Protein AF-S0KVA6-F1 (afdb_monomer_lite)

Foldseek 3Di:
DADPPPRHDDDQQDQADPPPRHGDPRHDDPPPDPDPDDPVVVVVVVVVVVVVVVVVPPDPCVVVWVVCQVVVVCCQCVVVVHPKHFPTKAFDADPDPFKTWIWTQIPVRDIFIKMWGADPVVRDIDIGGDVVRSVVVD

pLDDT: mean 78.71, std 12.24, range [42.06, 91.5]

Sequence (138 aa):
MNCYECKRPIKETTKFCPYCGAKQAHYKESKNGNSNYNKVYIGIIAIVVVIVALFLFKTNTSDLEKSAVPLVDQILQNQYDLDYSCESVIITDKLGDNKYSAKAELDDGSAINITIEHYPKKDKIYVQIPYQEVLFLQ

Secondary structure (DSSP, 8-state):
-B-TTT--B--TT-SB-TTT-PBPTT------------HHHHHHHHHHHHHHHHHHT----HHHHHHHHHHHHHIIIIIH-----EEEEEEEEEEETTEEEEEEEETTS-EEEEEEEEETTTTEEEEE--HHHHHTT-

Radius of gyration: 27.9 Å; chains: 1; bounding box: 40×31×77 Å

Organism: NCBI:txid1140003

Structure (mmCIF, N/CA/C/O backbone):
data_AF-S0KVA6-F1
#
_entry.id   AF-S0KVA6-F1
#
loop_
_atom_site.group_PDB
_atom_site.id
_atom_site.type_symbol
_atom_site.label_atom_id
_atom_site.label_alt_id
_atom_site.label_comp_id
_atom_site.label_asym_id
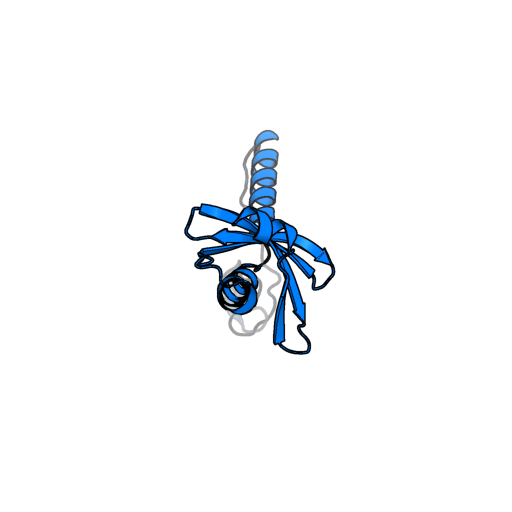_atom_site.label_entity_id
_atom_site.label_seq_id
_atom_site.pdbx_PDB_ins_code
_atom_site.Cartn_x
_atom_site.Cartn_y
_atom_site.Cartn_z
_atom_site.occupancy
_atom_site.B_iso_or_equiv
_atom_site.auth_seq_id
_atom_site.auth_comp_id
_atom_site.auth_asym_id
_atom_site.auth_atom_id
_atom_site.pdbx_PDB_model_num
ATOM 1 N N . MET A 1 1 ? -12.320 -9.439 56.618 1.00 79.06 1 MET A N 1
ATOM 2 C CA . MET A 1 1 ? -13.675 -8.929 56.946 1.00 79.06 1 MET A CA 1
ATOM 3 C C . MET A 1 1 ? -14.759 -9.746 56.239 1.00 79.06 1 MET A C 1
ATOM 5 O O . MET A 1 1 ? -14.430 -10.487 55.321 1.00 79.06 1 MET A O 1
ATOM 9 N N . ASN A 1 2 ? -16.035 -9.610 56.618 1.00 85.50 2 ASN A N 1
ATOM 10 C CA . ASN A 1 2 ? -17.148 -10.289 55.937 1.00 85.50 2 ASN A CA 1
ATOM 11 C C . ASN A 1 2 ? -17.964 -9.294 55.107 1.00 85.50 2 ASN A C 1
ATOM 13 O O . ASN A 1 2 ? -18.069 -8.122 55.460 1.00 85.50 2 ASN A O 1
ATOM 17 N N . CYS A 1 3 ? -18.548 -9.768 54.008 1.00 83.56 3 CYS A N 1
ATOM 18 C CA . CYS A 1 3 ? -19.452 -8.973 53.187 1.00 83.56 3 CYS A CA 1
ATOM 19 C C . CYS A 1 3 ? -20.699 -8.582 53.994 1.00 83.56 3 CYS A C 1
ATOM 21 O O . CYS A 1 3 ? -21.302 -9.441 54.638 1.00 83.56 3 CYS A O 1
ATOM 23 N N . TYR A 1 4 ? -21.116 -7.313 53.948 1.00 83.56 4 TYR A N 1
ATOM 24 C CA . TYR A 1 4 ? -22.289 -6.864 54.711 1.00 83.56 4 TYR A CA 1
ATOM 25 C C . TYR A 1 4 ? -23.604 -7.480 54.202 1.00 83.56 4 TYR A C 1
ATOM 27 O O . TYR A 1 4 ? -24.483 -7.726 55.028 1.00 83.56 4 TYR A O 1
ATOM 35 N N . GLU A 1 5 ? -23.684 -7.802 52.905 1.00 86.00 5 GLU A N 1
ATOM 36 C CA . GLU A 1 5 ? -24.842 -8.447 52.266 1.00 86.00 5 GLU A CA 1
ATOM 37 C C . GLU A 1 5 ? -24.861 -9.963 52.489 1.00 86.00 5 GLU A C 1
ATOM 39 O O . GLU A 1 5 ? -25.727 -10.490 53.176 1.00 86.00 5 GLU A O 1
ATOM 44 N N . CYS A 1 6 ? -23.879 -10.698 51.953 1.00 90.56 6 CYS A N 1
ATOM 45 C CA . CYS A 1 6 ? -23.930 -12.166 51.948 1.00 90.56 6 CYS A CA 1
ATOM 46 C C . CYS A 1 6 ? -23.233 -12.831 53.144 1.00 90.56 6 CYS A C 1
ATOM 48 O O . CYS A 1 6 ? -23.145 -14.057 53.193 1.00 90.56 6 CYS A O 1
ATOM 50 N N . LYS A 1 7 ? -22.674 -12.042 54.075 1.00 89.56 7 LYS A N 1
ATOM 51 C CA . LYS A 1 7 ? -21.941 -12.479 55.283 1.00 89.56 7 LYS A CA 1
ATOM 52 C C . LYS A 1 7 ? -20.741 -13.405 55.047 1.00 89.56 7 LYS A C 1
ATOM 54 O O . LYS A 1 7 ? -20.093 -13.809 56.010 1.00 89.56 7 LYS A O 1
ATOM 59 N N . ARG A 1 8 ? -20.386 -13.691 53.790 1.00 86.56 8 ARG A N 1
ATOM 60 C CA . ARG A 1 8 ? -19.214 -14.496 53.428 1.00 86.56 8 ARG A CA 1
ATOM 61 C C . ARG A 1 8 ? -17.909 -13.743 53.701 1.00 86.56 8 ARG A C 1
ATOM 63 O O . ARG A 1 8 ? -17.881 -12.515 53.560 1.00 86.56 8 ARG A O 1
ATOM 70 N N . PRO A 1 9 ? -16.825 -14.456 54.043 1.00 86.25 9 PRO A N 1
ATOM 71 C CA . PRO A 1 9 ? -15.514 -13.850 54.225 1.00 86.25 9 PRO A CA 1
ATOM 72 C C . PRO A 1 9 ? -14.992 -13.288 52.897 1.00 86.25 9 PRO A C 1
ATOM 74 O O . PRO A 1 9 ? -15.056 -13.939 51.853 1.00 86.25 9 PRO A O 1
ATOM 77 N N . ILE A 1 10 ? -14.471 -12.064 52.943 1.00 83.94 10 ILE A N 1
ATOM 78 C CA . ILE A 1 10 ? -13.878 -11.350 51.810 1.00 83.94 10 ILE A CA 1
ATOM 79 C C . ILE A 1 10 ? -12.571 -10.664 52.234 1.00 83.94 10 ILE A C 1
ATOM 81 O O . ILE A 1 10 ? -12.340 -10.368 53.413 1.00 83.94 10 ILE A O 1
ATOM 85 N N . LYS A 1 11 ? -11.699 -10.392 51.260 1.00 79.88 11 LYS A N 1
ATOM 86 C CA . LYS A 1 11 ? -10.471 -9.624 51.501 1.00 79.88 11 LYS A CA 1
ATOM 87 C C . LYS A 1 11 ? -10.824 -8.160 51.773 1.00 79.88 11 LYS A C 1
ATOM 89 O O . LYS A 1 11 ? -11.746 -7.615 51.179 1.00 79.88 11 LYS A O 1
ATOM 94 N N . GLU A 1 12 ? -10.072 -7.499 52.646 1.00 70.25 12 GLU A N 1
ATOM 95 C CA . GLU A 1 12 ? -10.343 -6.101 53.035 1.00 70.25 12 GLU A CA 1
ATOM 96 C C . GLU A 1 12 ? -10.171 -5.107 51.874 1.00 70.25 12 GLU A C 1
ATOM 98 O O . GLU A 1 12 ? -10.737 -4.018 51.872 1.00 70.25 12 GLU A O 1
ATOM 103 N N . THR A 1 13 ? -9.454 -5.528 50.832 1.00 68.75 13 THR A N 1
ATOM 104 C CA . THR A 1 13 ? -9.158 -4.756 49.624 1.00 68.75 13 THR A CA 1
ATOM 105 C C . THR A 1 13 ? -10.081 -5.075 48.442 1.00 68.75 13 THR A C 1
ATOM 107 O O . THR A 1 13 ? -9.837 -4.604 47.334 1.00 68.75 13 THR A O 1
ATOM 110 N N . THR A 1 14 ? -11.155 -5.853 48.617 1.00 71.38 14 THR A N 1
ATOM 111 C CA . THR A 1 14 ? -12.101 -6.105 47.515 1.00 71.38 14 THR A CA 1
ATOM 112 C C . THR A 1 14 ? -13.189 -5.037 47.455 1.00 71.38 14 THR A C 1
ATOM 114 O O . THR A 1 14 ? -14.034 -4.959 48.344 1.00 71.38 14 THR A O 1
ATOM 117 N N . LYS A 1 15 ? -13.199 -4.254 46.367 1.00 82.50 15 LYS A N 1
ATOM 118 C CA . LYS A 1 15 ? -14.214 -3.226 46.061 1.00 82.50 15 LYS A CA 1
ATOM 119 C C . LYS A 1 15 ? -15.621 -3.811 45.871 1.00 82.50 15 LYS A C 1
ATOM 121 O O . LYS A 1 15 ? -16.614 -3.158 46.187 1.00 82.50 15 LYS A O 1
ATOM 126 N N . PHE A 1 16 ? -15.701 -5.052 45.394 1.00 87.81 16 PHE A N 1
ATOM 127 C CA . PHE A 1 16 ? -16.944 -5.790 45.174 1.00 87.81 16 PHE A CA 1
ATOM 128 C C . PHE A 1 16 ? -16.830 -7.198 45.757 1.00 87.81 16 PHE A C 1
ATOM 130 O O . PHE A 1 16 ? -15.762 -7.809 45.703 1.00 87.81 16 PHE A O 1
ATOM 137 N N . CYS A 1 17 ? -17.921 -7.714 46.321 1.00 83.88 17 CYS A N 1
ATOM 138 C CA . CYS A 1 17 ? -17.967 -9.091 46.793 1.00 83.88 17 CYS A CA 1
ATOM 139 C C . CYS A 1 17 ? -17.960 -10.054 45.589 1.00 83.88 17 CYS A C 1
ATOM 141 O O . CYS A 1 17 ? -18.867 -9.967 44.762 1.00 83.88 17 CYS A O 1
ATOM 143 N N . PRO A 1 18 ? -17.018 -11.009 45.500 1.00 82.75 18 PRO A N 1
ATOM 144 C CA . PRO A 1 18 ? -16.945 -11.943 44.373 1.00 82.75 18 PRO A CA 1
ATOM 145 C C . PRO A 1 18 ? -18.110 -12.942 44.329 1.00 82.75 18 PRO A C 1
ATOM 147 O O . PRO A 1 18 ? -18.335 -13.568 43.303 1.00 82.75 18 PRO A O 1
ATOM 150 N N . TYR A 1 19 ? -18.847 -13.101 45.431 1.00 84.81 19 TYR A N 1
ATOM 151 C CA . TYR A 1 19 ? -19.933 -14.079 45.527 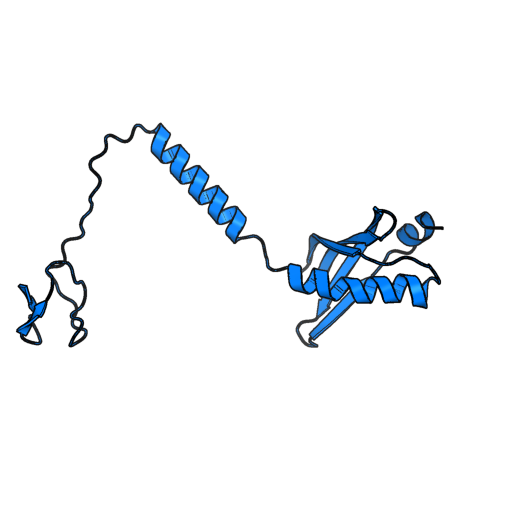1.00 84.81 19 TYR A CA 1
ATOM 152 C C . TYR A 1 19 ? -21.313 -13.497 45.215 1.00 84.81 19 TYR A C 1
ATOM 154 O O . TYR A 1 19 ? -22.166 -14.217 44.715 1.00 84.81 19 TYR A O 1
ATOM 162 N N . CYS A 1 20 ? -21.556 -12.225 45.544 1.00 86.06 20 CYS A N 1
ATOM 163 C CA . CYS A 1 20 ? -22.873 -11.597 45.373 1.00 86.06 20 CYS A CA 1
ATOM 164 C C . CYS A 1 20 ? -22.843 -10.273 44.599 1.00 86.06 20 CYS A C 1
ATOM 166 O O . CYS A 1 20 ? -23.887 -9.660 44.411 1.00 86.06 20 CYS A O 1
ATOM 168 N N . GLY A 1 21 ? -21.668 -9.783 44.193 1.00 81.56 21 GLY A N 1
ATOM 169 C CA . GLY A 1 21 ? -21.523 -8.535 43.437 1.00 81.56 21 GLY A CA 1
ATOM 170 C C . GLY A 1 21 ? -21.708 -7.246 44.247 1.00 81.56 21 GLY A C 1
ATOM 171 O O . GLY A 1 21 ? -21.453 -6.162 43.727 1.00 81.56 21 GLY A O 1
ATOM 172 N N . ALA A 1 22 ? -22.092 -7.323 45.527 1.00 84.44 22 ALA A N 1
ATOM 173 C CA . ALA A 1 22 ? -22.335 -6.142 46.356 1.00 84.44 22 ALA A CA 1
ATOM 174 C C . ALA A 1 22 ? -21.069 -5.284 46.549 1.00 84.44 22 ALA A C 1
ATOM 176 O O . ALA A 1 22 ? -19.997 -5.797 46.897 1.00 84.44 22 ALA A O 1
ATOM 177 N N . LYS A 1 23 ? -21.199 -3.964 46.381 1.00 84.50 23 LYS A N 1
ATOM 178 C CA . LYS A 1 23 ? -20.112 -2.985 46.540 1.00 84.50 23 LYS A CA 1
ATOM 179 C C . LYS A 1 23 ? -19.760 -2.794 48.013 1.00 84.50 23 LYS A C 1
ATOM 181 O O . LYS A 1 23 ? -20.606 -2.385 48.791 1.00 84.50 23 LYS A O 1
ATOM 186 N N . GLN A 1 24 ? -18.512 -3.038 48.400 1.00 80.88 24 GLN A N 1
ATOM 187 C CA . GLN A 1 24 ? -18.090 -2.979 49.803 1.00 80.88 24 GLN A CA 1
ATOM 188 C C . GLN A 1 24 ? -17.570 -1.583 50.170 1.00 80.88 24 GLN A C 1
ATOM 190 O O . GLN A 1 24 ? -16.678 -1.055 49.509 1.00 80.88 24 GLN A O 1
ATOM 195 N N . ALA A 1 25 ? -18.112 -0.992 51.238 1.00 66.69 25 ALA A N 1
ATOM 196 C CA . ALA A 1 25 ? -17.782 0.372 51.669 1.00 66.69 25 ALA A CA 1
ATOM 197 C C . ALA A 1 25 ? -16.406 0.509 52.357 1.00 66.69 25 ALA A C 1
ATOM 199 O O . ALA A 1 25 ? -15.871 1.608 52.438 1.00 66.69 25 ALA A O 1
ATOM 200 N N . HIS A 1 26 ? -15.810 -0.593 52.825 1.00 63.72 26 HIS A N 1
ATOM 201 C CA . HIS A 1 26 ? -14.560 -0.584 53.603 1.00 63.72 26 HIS A CA 1
ATOM 202 C C . HIS A 1 26 ? -13.278 -0.727 52.767 1.00 63.72 26 HIS A C 1
ATOM 204 O O . HIS A 1 26 ? -12.194 -0.892 53.324 1.00 63.72 26 HIS A O 1
ATOM 210 N N . TYR A 1 27 ? -13.378 -0.642 51.440 1.00 59.88 27 TYR A N 1
ATOM 211 C CA . TYR A 1 27 ? -12.212 -0.649 50.563 1.00 59.88 27 TYR A CA 1
ATOM 212 C C . TYR A 1 27 ? -11.355 0.605 50.795 1.00 59.88 27 TYR A C 1
ATOM 214 O O . TYR A 1 27 ? -11.734 1.707 50.396 1.00 59.88 27 TYR A O 1
ATOM 222 N N . LYS A 1 28 ? -10.187 0.438 51.426 1.00 57.81 28 LYS A N 1
ATOM 223 C CA . LYS A 1 28 ? -9.149 1.472 51.480 1.00 57.81 28 LYS A CA 1
ATOM 224 C C . LYS A 1 28 ? -8.214 1.300 50.285 1.00 57.81 28 LYS A C 1
ATOM 226 O O . LYS A 1 28 ? -7.585 0.257 50.122 1.00 57.81 28 LYS A O 1
ATOM 231 N N . GLU A 1 29 ? -8.140 2.329 49.449 1.00 62.78 29 GLU A N 1
ATOM 232 C CA . GLU A 1 29 ? -7.199 2.411 48.334 1.00 62.78 29 GLU A CA 1
ATOM 233 C C . GLU A 1 29 ? -5.766 2.452 48.892 1.00 62.78 29 GLU A C 1
ATOM 235 O O . GLU A 1 29 ? -5.406 3.355 49.649 1.00 62.78 29 GLU A O 1
ATOM 240 N N . SER A 1 30 ? -4.940 1.456 48.562 1.00 57.88 30 SER A N 1
ATOM 241 C CA . SER A 1 30 ? -3.519 1.472 48.914 1.00 57.88 30 SER A CA 1
ATOM 242 C C . SER A 1 30 ? -2.785 2.391 47.939 1.00 57.88 30 SER A C 1
ATOM 244 O O . SER A 1 30 ? -2.324 1.964 46.883 1.00 57.88 30 SER A O 1
ATOM 246 N N . LYS A 1 31 ? -2.674 3.676 48.286 1.00 52.50 31 LYS A N 1
ATOM 247 C CA . LYS A 1 31 ? -1.666 4.569 47.700 1.00 52.50 31 LYS A CA 1
ATOM 248 C C . LYS A 1 31 ? -0.318 4.216 48.329 1.00 52.50 31 LYS A C 1
ATOM 250 O O . LYS A 1 31 ? 0.149 4.888 49.244 1.00 52.50 31 LYS A O 1
ATOM 255 N N . ASN A 1 32 ? 0.275 3.110 47.885 1.00 54.09 32 ASN A N 1
ATOM 256 C CA . ASN A 1 32 ? 1.661 2.804 48.204 1.00 54.09 32 ASN A CA 1
ATOM 257 C C . ASN A 1 32 ? 2.562 3.618 47.271 1.00 54.09 32 ASN A C 1
ATOM 259 O O . ASN A 1 32 ? 2.609 3.372 46.068 1.00 54.09 32 ASN A O 1
ATOM 263 N N . GLY A 1 33 ? 3.231 4.616 47.834 1.00 42.06 33 GLY A N 1
ATOM 264 C CA . GLY A 1 33 ? 4.136 5.485 47.101 1.00 42.06 33 GLY A CA 1
ATOM 265 C C . GLY A 1 33 ? 4.639 6.622 47.970 1.00 42.06 33 GLY A C 1
ATOM 266 O O . GLY A 1 33 ? 4.417 7.784 47.649 1.00 42.06 33 GLY A O 1
ATOM 267 N N . ASN A 1 34 ? 5.292 6.293 49.088 1.00 52.91 34 ASN A N 1
ATOM 268 C CA . ASN A 1 34 ? 6.222 7.236 49.697 1.00 52.91 34 ASN A CA 1
ATOM 269 C C . ASN A 1 34 ? 7.517 7.178 48.887 1.00 52.91 34 ASN A C 1
ATOM 271 O O . ASN A 1 34 ? 8.358 6.305 49.086 1.00 52.91 34 ASN A O 1
ATOM 275 N N . SER A 1 35 ? 7.659 8.098 47.949 1.00 55.12 35 SER A N 1
ATOM 276 C CA . SER A 1 35 ? 8.962 8.468 47.436 1.00 55.12 35 SER A CA 1
ATOM 277 C C . SER A 1 35 ? 9.001 9.982 47.363 1.00 55.12 35 SER A C 1
ATOM 279 O O . SER A 1 35 ? 8.098 10.625 46.838 1.00 55.12 35 SER A O 1
ATOM 281 N N . ASN A 1 36 ? 10.054 10.564 47.926 1.00 59.47 36 ASN A N 1
ATOM 282 C CA . ASN A 1 36 ? 10.459 11.921 47.598 1.00 59.47 36 ASN A CA 1
ATOM 283 C C . ASN A 1 36 ? 10.844 11.927 46.110 1.00 59.47 36 ASN A C 1
ATOM 285 O O . ASN A 1 36 ? 11.995 11.690 45.747 1.00 59.47 36 ASN A O 1
ATOM 289 N N . TYR A 1 37 ? 9.855 12.108 45.235 1.00 58.69 37 TYR A N 1
ATOM 290 C CA . TYR A 1 37 ? 10.053 12.210 43.800 1.00 58.69 37 TYR A CA 1
ATOM 291 C C . TYR A 1 37 ? 10.581 13.613 43.498 1.00 58.69 37 TYR A C 1
ATOM 293 O O . TYR A 1 37 ? 9.871 14.617 43.530 1.00 58.69 37 TYR A O 1
ATOM 301 N N . ASN A 1 38 ? 11.879 13.699 43.227 1.00 57.62 38 ASN A N 1
ATOM 302 C CA . ASN A 1 38 ? 12.460 14.904 42.661 1.00 57.62 38 ASN A CA 1
ATOM 303 C C . ASN A 1 38 ? 11.727 15.201 41.335 1.00 57.62 38 ASN A C 1
ATOM 305 O O . ASN A 1 38 ? 11.502 14.275 40.554 1.00 57.62 38 ASN A O 1
ATOM 309 N N . LYS A 1 39 ? 11.330 16.457 41.076 1.00 56.31 39 LYS A N 1
ATOM 310 C CA . LYS A 1 39 ? 10.472 16.884 39.938 1.00 56.31 39 LYS A CA 1
ATOM 311 C C . LYS A 1 39 ? 10.922 16.352 38.564 1.00 56.31 39 LYS A C 1
ATOM 313 O O . LYS A 1 39 ? 10.114 16.246 37.647 1.00 56.31 39 LYS A O 1
ATOM 318 N N . VAL A 1 40 ? 12.189 15.961 38.452 1.00 58.88 40 VAL A N 1
ATOM 319 C CA . VAL A 1 40 ? 12.804 15.286 37.302 1.00 58.88 40 VAL A CA 1
ATOM 320 C C . VAL A 1 40 ? 12.132 13.943 36.966 1.00 58.88 40 VAL A C 1
ATOM 322 O O . VAL A 1 40 ? 11.901 13.651 35.797 1.00 58.88 40 VAL A O 1
ATOM 325 N N . TYR A 1 41 ? 11.753 13.139 37.963 1.00 62.94 41 TYR A N 1
ATOM 326 C CA . TYR A 1 41 ? 11.225 11.785 37.740 1.00 62.94 41 TYR A CA 1
ATOM 327 C C . TYR A 1 41 ? 9.793 11.776 37.184 1.00 62.94 41 TYR A C 1
ATOM 329 O O . TYR A 1 41 ? 9.448 10.916 36.376 1.00 62.94 41 TYR A O 1
ATOM 337 N N . ILE A 1 42 ? 8.973 12.767 37.554 1.00 61.69 42 ILE A N 1
ATOM 338 C CA . ILE A 1 42 ? 7.632 12.953 36.973 1.00 61.69 42 ILE A CA 1
ATOM 339 C C . ILE A 1 42 ? 7.739 13.319 35.489 1.00 61.69 42 ILE A C 1
ATOM 341 O O . ILE A 1 42 ? 6.974 12.799 34.680 1.00 61.69 42 ILE A O 1
ATOM 345 N N . GLY A 1 43 ? 8.711 14.163 35.126 1.00 64.94 43 GLY A N 1
ATOM 346 C CA . GLY A 1 43 ? 8.966 14.524 33.731 1.00 64.94 43 GLY A CA 1
ATOM 347 C C . GLY A 1 43 ? 9.333 13.310 32.878 1.00 64.94 43 GLY A C 1
ATOM 348 O O . GLY A 1 43 ? 8.763 13.116 31.810 1.00 64.94 43 GLY A O 1
ATOM 349 N N . ILE A 1 44 ? 10.214 12.443 33.387 1.00 72.88 44 ILE A N 1
ATOM 350 C CA . ILE A 1 44 ? 10.643 11.226 32.683 1.00 72.88 44 ILE A CA 1
ATOM 351 C C . ILE A 1 44 ? 9.465 10.266 32.468 1.00 72.88 44 ILE A C 1
ATOM 353 O O . ILE A 1 44 ? 9.267 9.785 31.356 1.00 72.88 44 ILE A O 1
ATOM 357 N N . ILE A 1 45 ? 8.644 10.019 33.493 1.00 75.69 45 ILE A N 1
ATOM 358 C CA . ILE A 1 45 ? 7.490 9.114 33.368 1.00 75.69 45 ILE A CA 1
ATOM 359 C C . ILE A 1 45 ? 6.449 9.683 32.395 1.00 75.69 45 ILE A C 1
ATOM 361 O O . ILE A 1 45 ? 5.927 8.941 31.567 1.00 75.69 45 ILE A O 1
ATOM 365 N N . ALA A 1 46 ? 6.178 10.991 32.436 1.00 74.25 46 ALA A N 1
ATOM 366 C CA . ALA A 1 46 ? 5.256 11.630 31.498 1.00 74.25 46 ALA A CA 1
ATOM 367 C C . ALA A 1 46 ? 5.745 11.512 30.045 1.00 74.25 46 ALA A C 1
ATOM 369 O O . ALA A 1 46 ? 4.958 11.177 29.164 1.00 74.25 46 ALA A O 1
ATOM 370 N N . ILE A 1 47 ? 7.045 11.705 29.803 1.00 77.81 47 ILE A N 1
ATOM 371 C CA . ILE A 1 47 ? 7.657 11.527 28.479 1.00 77.81 47 ILE A CA 1
ATOM 372 C C . ILE A 1 47 ? 7.520 10.076 28.007 1.00 77.81 47 ILE A C 1
ATOM 374 O O . ILE A 1 47 ? 7.105 9.844 26.876 1.00 77.81 47 ILE A O 1
ATOM 378 N N . VAL A 1 48 ? 7.791 9.093 28.870 1.00 77.69 48 VAL A N 1
ATOM 379 C CA . VAL A 1 48 ? 7.648 7.669 28.521 1.00 77.69 48 VAL A CA 1
ATOM 380 C C . VAL A 1 48 ? 6.193 7.322 28.191 1.00 77.69 48 VAL A C 1
ATOM 382 O O . VAL A 1 48 ? 5.942 6.630 27.211 1.00 77.69 48 VAL A O 1
ATOM 385 N N . VAL A 1 49 ? 5.222 7.845 28.944 1.00 78.06 49 VAL A N 1
ATOM 386 C CA . VAL A 1 49 ? 3.789 7.621 28.680 1.00 78.06 49 VAL A CA 1
ATOM 387 C C . VAL A 1 49 ? 3.348 8.272 27.366 1.00 78.06 49 VAL A C 1
ATOM 389 O O . VAL A 1 49 ? 2.587 7.660 26.621 1.00 78.06 49 VAL A O 1
ATOM 392 N N . VAL A 1 50 ? 3.852 9.467 27.040 1.00 77.25 50 VAL A N 1
ATOM 393 C CA . VAL A 1 50 ? 3.591 10.133 25.752 1.00 77.25 50 VAL A CA 1
ATOM 394 C C . VAL A 1 50 ? 4.204 9.346 24.594 1.00 77.25 50 VAL A C 1
ATOM 396 O O . VAL A 1 50 ? 3.529 9.121 23.598 1.00 77.25 50 VAL A O 1
ATOM 399 N N . ILE A 1 51 ? 5.443 8.866 24.730 1.00 74.12 51 ILE A N 1
ATOM 400 C CA . ILE A 1 51 ? 6.109 8.046 23.709 1.00 74.12 51 ILE A CA 1
ATOM 401 C C . ILE A 1 51 ? 5.341 6.738 23.482 1.00 74.12 51 ILE A C 1
ATOM 403 O O . ILE A 1 51 ? 5.044 6.392 22.343 1.00 74.12 51 ILE A O 1
ATOM 407 N N . VAL A 1 52 ? 4.960 6.031 24.550 1.00 70.94 52 VAL A N 1
ATOM 408 C CA . VAL A 1 52 ? 4.167 4.795 24.449 1.00 70.94 52 VAL A CA 1
ATOM 409 C C . VAL A 1 52 ? 2.799 5.076 23.825 1.00 70.94 52 VAL A C 1
ATOM 411 O O . VAL A 1 52 ? 2.374 4.328 22.951 1.00 70.94 52 VAL A O 1
ATOM 414 N N . ALA A 1 53 ? 2.134 6.174 24.193 1.00 66.19 53 ALA A N 1
ATOM 415 C CA . ALA A 1 53 ? 0.884 6.580 23.557 1.00 66.19 53 ALA A CA 1
ATOM 416 C C . ALA A 1 53 ? 1.071 6.857 22.054 1.00 66.19 53 ALA A C 1
ATOM 418 O O . ALA A 1 53 ? 0.272 6.378 21.258 1.00 66.19 53 ALA A O 1
ATOM 419 N N . LEU A 1 54 ? 2.146 7.543 21.647 1.00 62.75 54 LEU A N 1
ATOM 420 C CA . LEU A 1 54 ? 2.472 7.784 20.234 1.00 62.75 54 LEU A CA 1
ATOM 421 C C . LEU A 1 54 ? 2.676 6.479 19.448 1.00 62.75 54 LEU A C 1
ATOM 423 O O . LEU A 1 54 ? 2.207 6.379 18.317 1.00 62.75 54 LEU A O 1
ATOM 427 N N . PHE A 1 55 ? 3.304 5.461 20.047 1.00 59.41 55 PHE A N 1
ATOM 428 C CA . PHE A 1 55 ? 3.412 4.134 19.430 1.00 59.41 55 PHE A CA 1
ATOM 429 C C . PHE A 1 55 ? 2.060 3.409 19.327 1.00 59.41 55 PHE A C 1
ATOM 431 O O . PHE A 1 55 ? 1.835 2.697 18.352 1.00 59.41 55 PHE A O 1
ATOM 438 N N . LEU A 1 56 ? 1.144 3.613 20.280 1.00 48.59 56 LEU A N 1
ATOM 439 C CA . LEU A 1 56 ? -0.208 3.037 20.250 1.00 48.59 56 LEU A CA 1
ATOM 440 C C . LEU A 1 56 ? -1.159 3.741 19.263 1.00 48.59 56 LEU A C 1
ATOM 442 O O . LEU A 1 56 ? -2.155 3.147 18.859 1.00 48.59 56 LEU A O 1
ATOM 446 N N . PHE A 1 57 ? -0.863 4.977 18.853 1.00 55.34 57 PHE A N 1
ATOM 447 C CA . PHE A 1 57 ? -1.630 5.704 17.832 1.00 55.34 57 PHE A CA 1
ATOM 448 C C . PHE A 1 57 ? -1.177 5.415 16.391 1.00 55.34 57 PHE A C 1
ATOM 450 O O . PHE A 1 57 ? -1.747 5.981 15.457 1.00 55.34 57 PHE A O 1
ATOM 457 N N . LYS A 1 58 ? -0.193 4.528 16.175 1.00 48.44 58 LYS A N 1
ATOM 458 C CA . LYS A 1 58 ? 0.183 4.086 14.826 1.00 48.44 58 LYS A CA 1
ATOM 459 C C . LYS A 1 58 ? -0.963 3.237 14.259 1.00 48.44 58 LYS A C 1
ATOM 461 O O . LYS A 1 58 ? -1.190 2.106 14.671 1.00 48.44 58 LYS A O 1
ATOM 466 N N . THR A 1 59 ? -1.749 3.841 13.375 1.00 54.91 59 THR A N 1
ATOM 467 C CA . THR A 1 59 ? -2.911 3.244 12.709 1.00 54.91 59 THR A CA 1
ATOM 468 C C . THR A 1 59 ? -2.549 1.945 11.990 1.00 54.91 59 THR A C 1
ATOM 470 O O . THR A 1 59 ? -1.477 1.860 11.398 1.00 54.91 59 THR A O 1
ATOM 473 N N . ASN A 1 60 ? -3.460 0.964 11.989 1.00 54.72 60 ASN A N 1
ATOM 474 C CA . ASN A 1 60 ? -3.307 -0.328 11.304 1.00 54.72 60 ASN A CA 1
ATOM 475 C C . ASN A 1 60 ? -3.379 -0.171 9.768 1.00 54.72 60 ASN A C 1
ATOM 477 O O . ASN A 1 60 ? -4.347 -0.592 9.140 1.00 54.72 60 ASN A O 1
ATOM 481 N N . THR A 1 61 ? -2.402 0.489 9.148 1.00 63.22 61 THR A N 1
ATOM 482 C CA . THR A 1 61 ? -2.314 0.625 7.681 1.00 63.22 61 THR A CA 1
ATOM 483 C C . THR A 1 61 ? -1.710 -0.605 7.011 1.00 63.22 61 THR A C 1
ATOM 485 O O . THR A 1 61 ? -1.809 -0.733 5.795 1.00 63.22 61 THR A O 1
ATOM 488 N N . SER A 1 62 ? -1.171 -1.546 7.793 1.00 68.12 62 SER A N 1
ATOM 489 C CA . SER A 1 62 ? -0.480 -2.747 7.310 1.00 68.12 62 SER A CA 1
ATOM 490 C C . SER A 1 62 ? -1.316 -3.616 6.373 1.00 68.12 62 SER A C 1
ATOM 492 O O . SER A 1 62 ? -0.775 -4.236 5.462 1.00 68.12 62 SER A O 1
ATOM 494 N N . ASP A 1 63 ? -2.631 -3.682 6.584 1.00 79.56 63 ASP A N 1
ATOM 495 C CA . ASP A 1 63 ? -3.508 -4.512 5.752 1.00 79.56 63 ASP A CA 1
ATOM 496 C C . ASP A 1 63 ? -3.789 -3.842 4.402 1.00 79.56 63 ASP A C 1
ATOM 498 O O . ASP A 1 63 ? -3.875 -4.520 3.377 1.00 79.56 63 ASP A O 1
ATOM 502 N N . LEU A 1 64 ? -3.861 -2.506 4.384 1.00 83.00 64 LEU A N 1
ATOM 503 C CA . LEU A 1 64 ? -3.990 -1.721 3.156 1.00 83.00 64 LEU A CA 1
ATOM 504 C C . LEU A 1 64 ? -2.694 -1.771 2.344 1.00 83.00 64 LEU A C 1
ATOM 506 O O . LEU A 1 64 ? -2.742 -1.965 1.135 1.00 83.00 64 LEU A O 1
ATOM 510 N N . GLU A 1 65 ? -1.553 -1.653 3.020 1.00 85.62 65 GLU A N 1
ATOM 511 C CA . GLU A 1 65 ? -0.215 -1.767 2.437 1.00 85.62 65 GLU A CA 1
ATOM 512 C C . GLU A 1 65 ? -0.023 -3.123 1.749 1.00 85.62 65 GLU A C 1
ATOM 514 O O . GLU A 1 65 ? 0.241 -3.178 0.551 1.00 85.62 65 GLU A O 1
ATOM 519 N N . LYS A 1 66 ? -0.278 -4.228 2.461 1.00 86.88 66 LYS A N 1
ATOM 520 C CA . LYS A 1 66 ? -0.180 -5.583 1.893 1.00 86.88 66 LYS A CA 1
ATOM 521 C C . LYS A 1 66 ? -1.154 -5.831 0.745 1.00 86.88 66 LYS A C 1
ATOM 523 O O . LYS A 1 66 ? -0.808 -6.524 -0.204 1.00 86.88 66 LYS A O 1
ATOM 528 N N . SER A 1 67 ? -2.367 -5.285 0.827 1.00 86.75 67 SER A N 1
ATOM 529 C CA . SER A 1 67 ? -3.373 -5.448 -0.230 1.00 86.75 67 SER A CA 1
ATOM 530 C C . SER A 1 67 ? -3.061 -4.614 -1.475 1.00 86.75 67 SER A C 1
ATOM 532 O O . SER A 1 67 ? -3.532 -4.945 -2.561 1.00 86.75 67 SER A O 1
ATOM 534 N N . ALA A 1 68 ? -2.280 -3.539 -1.334 1.00 87.94 68 ALA A N 1
ATOM 535 C CA . ALA A 1 68 ? -1.866 -2.691 -2.444 1.00 87.94 68 ALA A CA 1
ATOM 536 C C . ALA A 1 68 ? -0.733 -3.311 -3.276 1.00 87.94 68 ALA A C 1
ATOM 538 O O . ALA A 1 68 ? -0.730 -3.109 -4.486 1.00 87.94 68 ALA A O 1
ATOM 539 N N . VAL A 1 69 ? 0.166 -4.098 -2.670 1.00 91.31 69 VAL A N 1
ATOM 540 C CA . VAL A 1 69 ? 1.288 -4.776 -3.357 1.00 91.31 69 VAL A CA 1
ATOM 541 C C . VAL A 1 69 ? 0.855 -5.512 -4.640 1.00 91.31 69 VAL A C 1
ATOM 543 O O . VAL A 1 69 ? 1.295 -5.113 -5.717 1.00 91.31 69 VAL A O 1
ATOM 546 N N . PRO A 1 70 ? -0.081 -6.487 -4.603 1.00 91.12 70 PRO A N 1
ATOM 547 C CA . PRO A 1 70 ? -0.461 -7.223 -5.812 1.00 91.12 70 PRO A CA 1
ATOM 548 C C . PRO A 1 70 ? -1.172 -6.352 -6.858 1.00 91.12 70 PRO A C 1
ATOM 550 O O . PRO A 1 70 ? -1.227 -6.715 -8.030 1.00 91.12 70 PRO A O 1
ATOM 553 N N . LEU A 1 71 ? -1.749 -5.214 -6.456 1.00 90.19 71 LEU A N 1
ATOM 554 C CA . LEU A 1 71 ? -2.352 -4.262 -7.390 1.00 90.19 71 LEU A CA 1
ATOM 555 C C . LEU A 1 71 ? -1.276 -3.443 -8.109 1.00 90.19 71 LEU A C 1
ATOM 557 O O . LEU A 1 71 ? -1.423 -3.177 -9.298 1.00 90.19 71 L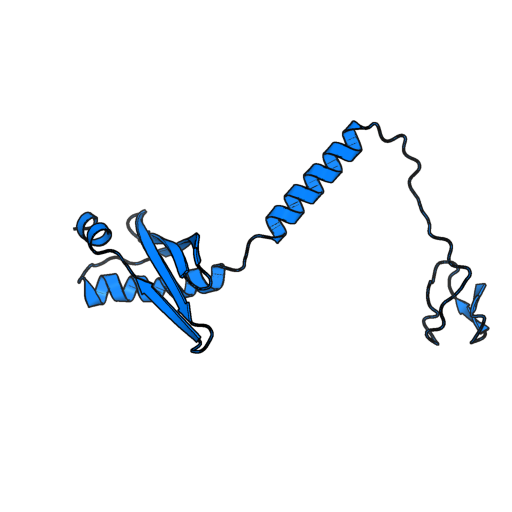EU A O 1
ATOM 561 N N . VAL A 1 72 ? -0.201 -3.065 -7.409 1.00 90.75 72 VAL A N 1
ATOM 562 C CA . VAL A 1 72 ? 0.964 -2.401 -8.011 1.00 90.75 72 VAL A CA 1
ATOM 563 C C . VAL A 1 72 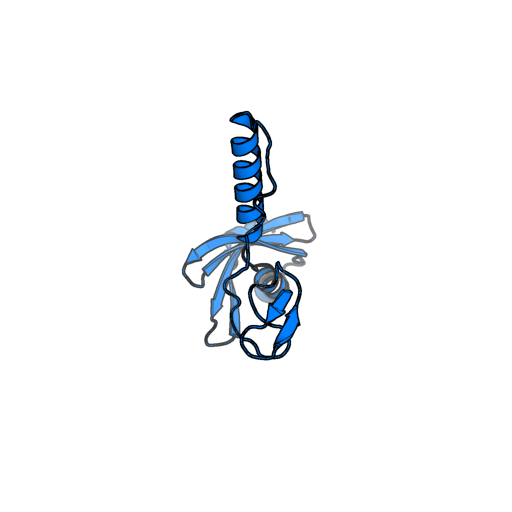? 1.622 -3.330 -9.030 1.00 90.75 72 VAL A C 1
ATOM 565 O O . VAL A 1 72 ? 1.804 -2.907 -10.170 1.00 90.75 72 VAL A O 1
ATOM 568 N N . ASP A 1 73 ? 1.863 -4.596 -8.670 1.00 90.81 73 ASP A N 1
ATOM 569 C CA . ASP A 1 73 ? 2.417 -5.613 -9.583 1.00 90.81 73 ASP A CA 1
ATOM 570 C C . ASP A 1 73 ? 1.605 -5.717 -10.869 1.00 90.81 73 ASP A C 1
ATOM 572 O O . ASP A 1 73 ? 2.131 -5.619 -11.976 1.00 90.81 73 ASP A O 1
ATOM 576 N N . GLN A 1 74 ? 0.284 -5.856 -10.728 1.00 89.25 74 GLN A N 1
ATOM 577 C CA . GLN A 1 74 ? -0.611 -5.967 -11.873 1.00 89.25 74 GLN A CA 1
ATOM 578 C C . GLN A 1 74 ? -0.578 -4.731 -12.767 1.00 89.25 74 GLN A C 1
ATOM 580 O O . GLN A 1 74 ? -0.716 -4.874 -13.980 1.00 89.25 74 GLN A O 1
ATOM 585 N N . ILE A 1 75 ? -0.444 -3.534 -12.194 1.00 89.50 75 ILE A N 1
ATOM 586 C CA . ILE A 1 75 ? -0.364 -2.293 -12.963 1.00 89.50 75 ILE A CA 1
ATOM 587 C C . ILE A 1 75 ? 0.962 -2.240 -13.729 1.00 89.50 75 ILE A C 1
ATOM 589 O O . ILE A 1 75 ? 0.945 -2.016 -14.938 1.00 89.50 75 ILE A O 1
ATOM 593 N N . LEU A 1 76 ? 2.094 -2.485 -13.066 1.00 89.44 76 LEU A N 1
ATOM 594 C CA . LEU A 1 76 ? 3.415 -2.438 -13.699 1.00 89.44 76 LEU A CA 1
ATOM 595 C C . LEU A 1 76 ? 3.542 -3.483 -14.815 1.00 89.44 76 LEU A C 1
ATOM 597 O O . LEU A 1 76 ? 3.875 -3.129 -15.944 1.00 89.44 76 LEU A O 1
ATOM 601 N N . GLN A 1 77 ? 3.161 -4.730 -14.536 1.00 89.88 77 GLN A N 1
ATOM 602 C CA . GLN A 1 77 ? 3.306 -5.837 -15.481 1.00 89.88 77 GLN A CA 1
ATOM 603 C C . GLN A 1 77 ? 2.246 -5.809 -16.587 1.00 89.88 77 GLN A C 1
ATOM 605 O O . GLN A 1 77 ? 2.580 -5.857 -17.764 1.00 89.88 77 GLN A O 1
ATOM 610 N N . ASN A 1 78 ? 0.951 -5.701 -16.255 1.00 88.69 78 ASN A N 1
ATOM 611 C CA . ASN A 1 78 ? -0.101 -5.842 -17.273 1.00 88.69 78 ASN A CA 1
ATOM 612 C C . ASN A 1 78 ? -0.426 -4.539 -18.006 1.00 88.69 78 ASN A C 1
ATOM 614 O O . ASN A 1 78 ? -0.917 -4.594 -19.133 1.00 88.69 78 ASN A O 1
ATOM 618 N N . GLN A 1 79 ? -0.262 -3.377 -17.361 1.00 86.88 79 GLN A N 1
ATOM 619 C CA . GLN A 1 79 ? -0.621 -2.096 -17.984 1.00 86.88 79 GLN A CA 1
ATOM 620 C C . GLN A 1 79 ? 0.571 -1.410 -18.638 1.00 86.88 79 GLN A C 1
ATOM 622 O O . GLN A 1 79 ? 0.389 -0.771 -19.673 1.00 86.88 79 GLN A O 1
ATOM 627 N N . TYR A 1 80 ? 1.758 -1.532 -18.044 1.00 86.38 80 TYR A N 1
ATOM 628 C CA . TYR A 1 80 ? 2.962 -0.856 -18.524 1.00 86.38 80 TYR A CA 1
ATOM 629 C C . TYR A 1 80 ? 4.001 -1.794 -19.150 1.00 86.38 80 TYR A C 1
ATOM 631 O O . TYR A 1 80 ? 4.981 -1.284 -19.687 1.00 86.38 80 TYR A O 1
ATOM 639 N N . ASP A 1 81 ? 3.765 -3.114 -19.145 1.00 89.19 81 ASP A N 1
ATOM 640 C CA . ASP A 1 81 ? 4.676 -4.136 -19.694 1.00 89.19 81 ASP A CA 1
ATOM 641 C C . ASP A 1 81 ? 6.089 -4.046 -19.088 1.00 89.19 81 ASP A C 1
ATOM 643 O O . ASP A 1 81 ? 7.100 -4.230 -19.764 1.00 89.19 81 ASP A O 1
ATOM 647 N N . LEU A 1 82 ? 6.153 -3.692 -17.800 1.00 85.56 82 LEU A N 1
ATOM 648 C CA . LEU A 1 82 ? 7.392 -3.583 -17.043 1.00 85.56 82 LEU A CA 1
ATOM 649 C C . LEU A 1 82 ? 7.619 -4.837 -16.200 1.00 85.56 82 LEU A C 1
ATOM 651 O O . LEU A 1 82 ? 6.746 -5.244 -15.432 1.00 85.56 82 LEU A O 1
ATOM 655 N N . ASP A 1 83 ? 8.820 -5.401 -16.301 1.00 89.25 83 ASP A N 1
ATOM 656 C CA . ASP A 1 83 ? 9.262 -6.565 -15.526 1.00 89.25 83 ASP A CA 1
ATOM 657 C C . ASP A 1 83 ? 9.802 -6.131 -14.154 1.00 89.25 83 ASP A C 1
ATOM 659 O O . ASP A 1 83 ? 10.982 -6.280 -13.854 1.00 89.25 83 ASP A O 1
ATOM 663 N N . TYR A 1 84 ? 8.926 -5.517 -13.354 1.00 87.06 84 TYR A N 1
ATOM 664 C CA . TYR A 1 84 ? 9.194 -5.143 -11.965 1.00 87.06 84 TYR A CA 1
ATOM 665 C C . TYR A 1 84 ? 8.202 -5.831 -11.031 1.00 87.06 84 TYR A C 1
ATOM 667 O O . TYR A 1 84 ? 7.026 -6.024 -11.371 1.00 87.06 84 TYR A O 1
ATOM 675 N N . SER A 1 85 ? 8.669 -6.156 -9.827 1.00 89.56 85 SER A N 1
ATOM 676 C CA . SER A 1 85 ? 7.832 -6.671 -8.744 1.00 89.56 85 SER A CA 1
ATOM 677 C C . SER A 1 85 ? 7.874 -5.713 -7.561 1.00 89.56 85 SER A C 1
ATOM 679 O O . SER A 1 85 ? 8.933 -5.297 -7.113 1.00 89.56 85 SER A O 1
ATOM 681 N N . CYS A 1 86 ? 6.715 -5.372 -7.020 1.00 89.31 86 CYS A N 1
ATOM 682 C CA . CYS A 1 86 ? 6.567 -4.616 -5.793 1.00 89.31 86 CYS A CA 1
ATOM 683 C C . CYS A 1 86 ? 6.839 -5.524 -4.590 1.00 89.31 86 CYS A C 1
ATOM 685 O O . CYS A 1 86 ? 6.149 -6.516 -4.364 1.00 89.31 86 CYS A O 1
ATOM 687 N N . GLU A 1 87 ? 7.833 -5.168 -3.783 1.00 91.50 87 GLU A N 1
ATOM 688 C CA . GLU A 1 87 ? 8.157 -5.894 -2.556 1.00 91.50 87 GLU A CA 1
ATOM 689 C C . GLU A 1 87 ? 7.317 -5.409 -1.377 1.00 91.50 87 GLU A C 1
ATOM 691 O O . GLU A 1 87 ? 6.855 -6.193 -0.541 1.00 91.50 87 GLU A O 1
ATOM 696 N N . SER A 1 88 ? 7.131 -4.092 -1.283 1.00 89.69 88 SER A N 1
ATOM 697 C CA . SER A 1 88 ? 6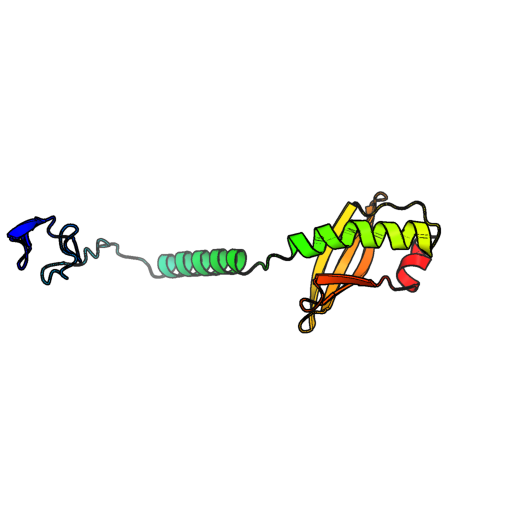.413 -3.494 -0.170 1.00 89.69 88 SER A CA 1
ATOM 698 C C . SER A 1 88 ? 5.750 -2.178 -0.549 1.00 89.69 88 SER A C 1
ATOM 700 O O . SER A 1 88 ? 6.179 -1.468 -1.455 1.00 89.69 88 SER A O 1
ATOM 702 N N . VAL A 1 89 ? 4.681 -1.842 0.170 1.00 88.69 89 VAL A N 1
ATOM 703 C CA . VAL A 1 89 ? 4.022 -0.540 0.083 1.00 88.69 89 VAL A CA 1
ATOM 704 C C . VAL A 1 89 ? 3.993 0.062 1.476 1.00 88.69 89 VAL A C 1
ATOM 706 O O . VAL A 1 89 ? 3.632 -0.611 2.435 1.00 88.69 89 VAL A O 1
ATOM 709 N N . ILE A 1 90 ? 4.359 1.333 1.595 1.00 88.25 90 ILE A N 1
ATOM 710 C CA . ILE A 1 90 ? 4.422 2.057 2.864 1.00 88.25 90 ILE A CA 1
ATOM 711 C C . ILE A 1 90 ? 3.557 3.303 2.741 1.00 88.25 90 ILE A C 1
ATOM 713 O O . ILE A 1 90 ? 3.853 4.185 1.933 1.00 88.25 90 ILE A O 1
ATOM 717 N N . ILE A 1 91 ? 2.495 3.409 3.544 1.00 88.06 91 ILE A N 1
ATOM 718 C CA . ILE A 1 91 ? 1.669 4.620 3.567 1.00 88.06 91 ILE A CA 1
ATOM 719 C C . ILE A 1 91 ? 2.467 5.751 4.218 1.00 88.06 91 ILE A C 1
ATOM 721 O O . ILE A 1 91 ? 2.914 5.646 5.360 1.00 88.06 91 ILE A O 1
ATOM 725 N N . THR A 1 92 ? 2.646 6.841 3.479 1.00 86.31 92 THR A N 1
ATOM 726 C CA . THR A 1 92 ? 3.405 8.016 3.915 1.00 86.31 92 THR A CA 1
ATOM 727 C C . THR A 1 92 ? 2.504 9.062 4.546 1.00 86.31 92 THR A C 1
ATOM 729 O O . THR A 1 92 ? 2.870 9.619 5.574 1.00 86.31 92 THR A O 1
ATOM 732 N N . ASP A 1 93 ? 1.313 9.284 3.983 1.00 82.62 93 ASP A N 1
ATOM 733 C CA . ASP A 1 93 ? 0.389 10.319 4.446 1.00 82.62 93 ASP A CA 1
ATOM 734 C C . ASP A 1 93 ? -1.078 9.964 4.186 1.00 82.62 93 ASP A C 1
ATOM 736 O O . ASP A 1 93 ? -1.423 9.221 3.266 1.00 82.62 93 ASP A O 1
ATOM 740 N N . LYS A 1 94 ? -1.981 10.561 4.969 1.00 86.06 94 LYS A N 1
ATOM 741 C CA . LYS A 1 94 ? -3.430 10.504 4.731 1.00 86.06 94 LYS A CA 1
ATOM 742 C C . LYS A 1 94 ? -3.891 11.802 4.062 1.00 86.06 94 LYS A C 1
ATOM 744 O O . LYS A 1 94 ? -3.802 12.868 4.661 1.00 86.06 94 LYS A O 1
ATOM 749 N N . LEU A 1 95 ? -4.409 11.706 2.837 1.00 81.94 95 LEU A N 1
ATOM 750 C CA . LEU A 1 95 ? -4.831 12.852 2.015 1.00 81.94 95 LEU A CA 1
ATOM 751 C C . LEU A 1 95 ? -6.321 13.201 2.184 1.00 81.94 95 LEU A C 1
ATOM 753 O O . LEU A 1 95 ? -6.739 14.313 1.876 1.00 81.94 95 LEU A O 1
ATOM 757 N N . GLY A 1 96 ? -7.136 12.258 2.659 1.00 81.00 96 GLY A N 1
ATOM 758 C CA . GLY A 1 96 ? -8.567 12.447 2.910 1.00 81.00 96 GLY A CA 1
ATOM 759 C C . GLY A 1 96 ? -9.172 11.244 3.627 1.00 81.00 96 GLY A C 1
ATOM 760 O O . GLY A 1 96 ? -8.444 10.324 3.995 1.00 81.00 96 GLY A O 1
ATOM 761 N N . ASP A 1 97 ? -10.495 11.214 3.812 1.00 75.62 97 ASP A N 1
ATOM 762 C CA . ASP A 1 97 ? -11.172 10.176 4.615 1.00 75.62 97 ASP A CA 1
ATOM 763 C C . ASP A 1 97 ? -10.800 8.742 4.210 1.00 75.62 97 ASP A C 1
ATOM 765 O O . ASP A 1 97 ? -10.614 7.893 5.082 1.00 75.62 97 ASP A O 1
ATOM 769 N N . ASN A 1 98 ? -10.605 8.527 2.907 1.00 83.69 98 ASN A N 1
ATOM 770 C CA . ASN A 1 98 ? -10.385 7.233 2.264 1.00 83.69 98 ASN A CA 1
ATOM 771 C C . ASN A 1 98 ? -9.196 7.225 1.289 1.00 83.69 98 ASN A C 1
ATOM 773 O O . ASN A 1 98 ? -9.059 6.290 0.505 1.00 83.69 98 ASN A O 1
ATOM 777 N N . LYS A 1 99 ? -8.378 8.283 1.287 1.00 87.62 99 LYS A N 1
ATOM 778 C CA . LYS A 1 99 ? -7.296 8.484 0.318 1.00 87.62 99 LYS A CA 1
ATOM 779 C C . LYS A 1 99 ? -5.965 8.621 1.040 1.00 87.62 99 LYS A C 1
ATOM 781 O O . LYS A 1 99 ? -5.849 9.423 1.969 1.00 87.62 99 LYS A O 1
ATOM 786 N N . TYR A 1 100 ? -4.974 7.868 0.591 1.00 89.12 100 TYR A N 1
ATOM 787 C CA . TYR A 1 100 ? -3.671 7.737 1.227 1.00 89.12 100 TYR A CA 1
ATOM 788 C C . TYR A 1 100 ? -2.570 7.913 0.184 1.00 89.12 100 TYR A C 1
ATOM 790 O O . TYR A 1 100 ? -2.667 7.383 -0.920 1.00 89.12 100 TYR A O 1
ATOM 798 N N . SER A 1 101 ? -1.538 8.666 0.539 1.00 88.44 101 SER A N 1
ATOM 799 C CA . SER A 1 101 ? -0.274 8.700 -0.188 1.00 88.44 101 SER A CA 1
ATOM 800 C C . SER A 1 101 ? 0.590 7.551 0.314 1.00 88.44 101 SER A C 1
ATOM 802 O O . SER A 1 101 ? 0.640 7.306 1.521 1.00 88.44 101 SER A O 1
ATOM 804 N N . ALA A 1 102 ? 1.248 6.834 -0.586 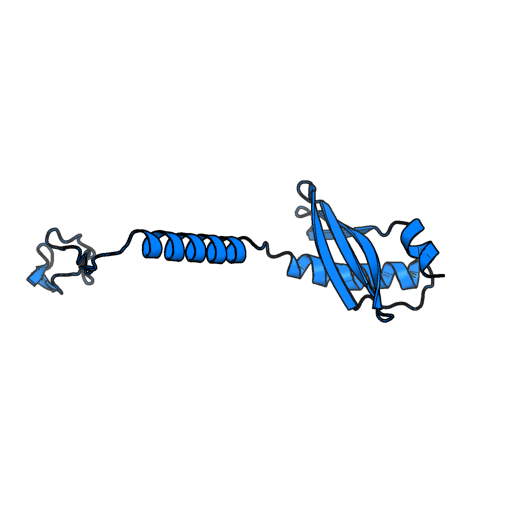1.00 90.44 102 ALA A N 1
ATOM 805 C CA . ALA A 1 102 ? 2.123 5.730 -0.231 1.00 90.44 102 ALA A CA 1
ATOM 806 C C . ALA A 1 102 ? 3.337 5.668 -1.158 1.00 90.44 102 ALA A C 1
ATOM 808 O O . ALA A 1 102 ? 3.354 6.268 -2.232 1.00 90.44 102 ALA A O 1
ATOM 809 N N . LYS A 1 103 ? 4.357 4.931 -0.735 1.00 91.19 103 LYS A N 1
ATOM 810 C CA . LYS A 1 103 ? 5.513 4.573 -1.553 1.00 91.19 103 LYS A CA 1
ATOM 811 C C . LYS A 1 103 ? 5.516 3.074 -1.779 1.00 91.19 103 LYS A C 1
ATOM 813 O O . LYS A 1 103 ? 5.392 2.338 -0.806 1.00 91.19 103 LYS A O 1
ATOM 818 N N . ALA A 1 104 ? 5.633 2.649 -3.029 1.00 90.94 104 ALA A N 1
ATOM 819 C CA . ALA A 1 104 ? 5.878 1.259 -3.387 1.00 90.94 104 ALA A CA 1
ATOM 820 C C . ALA A 1 104 ? 7.372 1.074 -3.635 1.00 90.94 104 ALA A C 1
ATOM 822 O O . ALA A 1 104 ? 7.938 1.808 -4.438 1.00 90.94 104 ALA A O 1
ATOM 823 N N . GLU A 1 105 ? 7.983 0.126 -2.940 1.00 91.44 105 GLU A N 1
ATOM 824 C CA . GLU A 1 105 ? 9.354 -0.323 -3.167 1.00 91.44 105 GLU A CA 1
ATOM 825 C C . GLU A 1 105 ? 9.324 -1.519 -4.120 1.00 91.44 105 GLU A C 1
ATOM 827 O O . GLU A 1 105 ? 8.484 -2.415 -3.964 1.00 91.44 105 GLU A O 1
ATOM 832 N N . LEU A 1 106 ? 10.187 -1.485 -5.129 1.00 90.19 106 LEU A N 1
ATOM 833 C CA . LEU A 1 106 ? 10.323 -2.510 -6.157 1.00 90.19 106 LEU A CA 1
ATOM 834 C C . LEU A 1 106 ? 11.538 -3.403 -5.868 1.00 90.19 106 LEU A C 1
ATOM 836 O O . LEU A 1 106 ? 12.394 -3.071 -5.051 1.00 90.19 106 LEU A O 1
ATOM 840 N N . ASP A 1 107 ? 11.611 -4.533 -6.556 1.00 90.56 107 ASP A N 1
ATOM 841 C CA . ASP A 1 107 ? 12.647 -5.563 -6.433 1.00 90.56 107 ASP A CA 1
ATOM 842 C C . ASP A 1 107 ? 14.053 -5.107 -6.851 1.00 90.56 107 ASP A C 1
ATOM 844 O O . ASP A 1 107 ? 15.059 -5.660 -6.403 1.00 90.56 107 ASP A O 1
ATOM 848 N N . ASP A 1 108 ? 14.149 -4.057 -7.662 1.00 86.12 108 ASP A N 1
ATOM 849 C CA . ASP A 1 108 ? 15.412 -3.391 -7.987 1.00 86.12 108 ASP A CA 1
ATOM 850 C C . ASP A 1 108 ? 15.875 -2.385 -6.910 1.00 86.12 108 ASP A C 1
ATOM 852 O O . ASP A 1 108 ? 16.939 -1.771 -7.037 1.00 86.12 108 ASP A O 1
ATOM 856 N N . GLY A 1 109 ? 15.093 -2.221 -5.838 1.00 81.88 109 GLY A N 1
ATOM 857 C CA . GLY A 1 109 ? 15.325 -1.263 -4.758 1.00 81.88 109 GLY A CA 1
ATOM 858 C C . GLY A 1 109 ? 14.910 0.171 -5.095 1.00 81.88 109 GLY A C 1
ATOM 859 O O . GLY A 1 109 ? 15.150 1.085 -4.297 1.00 81.88 109 GLY A O 1
ATOM 860 N N . SER A 1 110 ? 14.306 0.409 -6.263 1.00 85.19 110 SER A N 1
ATOM 861 C CA . SER A 1 110 ? 13.683 1.691 -6.582 1.00 85.19 110 SER A CA 1
ATOM 862 C C . SER A 1 110 ? 12.360 1.853 -5.829 1.00 85.19 110 SER A C 1
ATOM 864 O O . SER A 1 110 ? 11.747 0.892 -5.361 1.00 85.19 110 SER A O 1
ATOM 866 N N . ALA A 1 111 ? 11.916 3.099 -5.668 1.00 88.12 111 ALA A N 1
ATOM 867 C CA . ALA A 1 111 ? 10.655 3.387 -5.002 1.00 88.12 111 ALA A CA 1
ATOM 868 C C . ALA A 1 111 ? 9.852 4.430 -5.773 1.00 88.12 111 ALA A C 1
ATOM 870 O O . ALA A 1 111 ? 10.362 5.512 -6.069 1.00 88.12 111 ALA A O 1
ATOM 871 N N . ILE A 1 112 ? 8.580 4.122 -6.022 1.00 89.50 112 ILE A N 1
ATOM 872 C CA . ILE A 1 112 ? 7.637 4.993 -6.726 1.00 89.50 112 ILE A CA 1
ATOM 873 C C . ILE A 1 112 ? 6.550 5.507 -5.792 1.00 89.50 112 ILE A C 1
ATOM 875 O O . ILE A 1 112 ? 6.078 4.807 -4.889 1.00 89.50 112 ILE A O 1
ATOM 879 N N . ASN A 1 113 ? 6.117 6.744 -6.014 1.00 91.12 113 ASN A N 1
ATOM 880 C CA . ASN A 1 113 ? 4.991 7.300 -5.271 1.00 91.12 113 ASN A CA 1
ATOM 881 C C . ASN A 1 113 ? 3.668 6.803 -5.860 1.00 91.12 113 ASN A C 1
ATOM 883 O O . ASN A 1 113 ? 3.393 6.958 -7.049 1.00 91.12 113 ASN A O 1
ATOM 887 N N . ILE A 1 114 ? 2.808 6.260 -5.005 1.00 91.44 114 ILE A N 1
ATOM 888 C CA . ILE A 1 114 ? 1.484 5.769 -5.379 1.00 91.44 114 ILE A CA 1
ATOM 889 C C . ILE A 1 114 ? 0.412 6.419 -4.510 1.00 91.44 114 ILE A C 1
ATOM 891 O O . ILE A 1 114 ? 0.663 6.965 -3.436 1.00 91.44 114 ILE A O 1
ATOM 895 N N . THR A 1 115 ? -0.829 6.339 -4.968 1.00 90.88 115 THR A N 1
ATOM 896 C CA . THR A 1 115 ? -1.992 6.769 -4.195 1.00 90.88 115 THR A CA 1
ATOM 897 C C . THR A 1 115 ? -2.951 5.606 -4.014 1.00 90.88 115 THR A C 1
ATOM 899 O O . THR A 1 115 ? -3.305 4.936 -4.980 1.00 90.88 115 THR A O 1
ATOM 902 N N . ILE A 1 116 ? -3.384 5.381 -2.777 1.00 90.06 116 ILE A N 1
ATOM 903 C CA . ILE A 1 116 ? -4.306 4.309 -2.406 1.00 90.06 116 ILE A CA 1
ATOM 904 C C . ILE A 1 116 ? -5.650 4.932 -2.035 1.00 90.06 116 ILE A C 1
ATOM 906 O O . ILE A 1 116 ? -5.726 5.803 -1.167 1.00 90.06 116 ILE A O 1
ATOM 910 N N . GLU A 1 117 ? -6.724 4.468 -2.664 1.00 87.38 117 GLU A N 1
ATOM 911 C CA . GLU A 1 117 ? -8.098 4.827 -2.321 1.00 87.38 117 GLU A CA 1
ATOM 912 C C . GLU A 1 117 ? -8.866 3.603 -1.820 1.00 87.38 117 GLU A C 1
ATOM 914 O O . GLU A 1 117 ? -9.002 2.603 -2.522 1.00 87.38 117 GLU A O 1
ATOM 919 N N . HIS A 1 118 ? -9.403 3.683 -0.605 1.00 81.88 118 HIS A N 1
ATOM 920 C CA . HIS A 1 118 ? -10.136 2.596 0.035 1.00 81.88 118 HIS A CA 1
ATOM 921 C C . HIS A 1 118 ? -11.633 2.919 0.120 1.00 81.88 118 HIS A C 1
ATOM 923 O O . HIS A 1 118 ? -12.037 3.885 0.758 1.00 81.88 118 HIS A O 1
ATOM 929 N N . TYR A 1 119 ? -12.486 2.100 -0.495 1.00 76.94 119 TYR A N 1
ATOM 930 C CA . TYR A 1 119 ? -13.938 2.287 -0.499 1.00 76.94 119 TYR A CA 1
ATOM 931 C C . TYR A 1 119 ? -14.616 1.283 0.448 1.00 76.94 119 TYR A C 1
ATOM 933 O O . TYR A 1 119 ? -15.048 0.217 -0.005 1.00 76.94 119 TYR A O 1
ATOM 941 N N . PRO A 1 120 ? -14.827 1.627 1.736 1.00 67.12 120 PRO A N 1
ATOM 942 C CA . PRO A 1 120 ? -15.347 0.691 2.740 1.00 67.12 120 PRO A CA 1
ATOM 943 C C . PRO A 1 120 ? -16.772 0.203 2.442 1.00 67.12 120 PRO A C 1
ATOM 945 O O . PRO A 1 120 ? -17.170 -0.870 2.873 1.00 67.12 120 PRO A O 1
ATOM 948 N N . LYS A 1 121 ? -17.555 0.955 1.655 1.00 69.38 121 LYS A N 1
ATOM 949 C CA . LYS A 1 121 ? -18.911 0.545 1.239 1.00 69.38 121 LYS A CA 1
ATOM 950 C C . LYS A 1 121 ? -18.925 -0.643 0.272 1.00 69.38 121 LYS A C 1
ATOM 952 O O . LYS A 1 121 ? -19.975 -1.250 0.089 1.00 69.38 121 LYS A O 1
ATOM 957 N N . LYS A 1 122 ? -17.810 -0.904 -0.413 1.00 64.88 122 LYS A N 1
ATOM 958 C CA . LYS A 1 122 ? -17.688 -1.947 -1.441 1.00 64.88 122 LYS A CA 1
ATOM 959 C C . LYS A 1 122 ? -16.562 -2.937 -1.148 1.00 64.88 122 LYS A C 1
ATOM 961 O O . LYS A 1 122 ? -16.371 -3.823 -1.970 1.00 64.88 122 LYS A O 1
ATOM 966 N N . ASP A 1 123 ? -15.849 -2.756 -0.035 1.00 72.81 123 ASP A N 1
ATOM 967 C CA . ASP A 1 123 ? -14.668 -3.538 0.347 1.00 72.81 123 ASP A CA 1
ATOM 968 C C . ASP A 1 123 ? -13.624 -3.618 -0.783 1.00 72.81 123 ASP A C 1
ATOM 970 O O . ASP A 1 123 ? -13.122 -4.678 -1.145 1.00 72.81 123 ASP A O 1
ATOM 974 N N . LYS A 1 124 ? -13.373 -2.476 -1.442 1.00 74.81 124 LYS A N 1
ATOM 975 C CA . LYS A 1 124 ? -12.455 -2.375 -2.587 1.00 74.81 124 LYS A CA 1
ATOM 976 C C . LYS A 1 124 ? -11.375 -1.339 -2.337 1.00 74.81 124 LYS A C 1
ATOM 978 O O . LYS A 1 124 ? -11.667 -0.239 -1.865 1.00 74.81 124 LYS A O 1
ATOM 983 N N . ILE A 1 125 ? -10.157 -1.684 -2.732 1.00 85.44 125 ILE A N 1
ATOM 984 C CA . ILE A 1 125 ? -8.988 -0.808 -2.726 1.00 85.44 125 ILE A CA 1
ATOM 985 C C . ILE A 1 125 ? -8.604 -0.536 -4.180 1.00 85.44 125 ILE A C 1
ATOM 987 O O . ILE A 1 125 ? -8.624 -1.442 -5.012 1.00 85.44 125 ILE A O 1
ATOM 991 N N . TYR A 1 126 ? -8.287 0.716 -4.484 1.00 85.31 126 TYR A N 1
ATOM 992 C CA . TYR A 1 126 ? -7.773 1.151 -5.774 1.00 85.31 126 TYR A CA 1
ATOM 993 C C . TYR A 1 126 ? -6.392 1.748 -5.574 1.00 85.31 126 TYR A C 1
ATOM 995 O O . TYR A 1 126 ? -6.182 2.540 -4.655 1.00 85.31 126 TYR A O 1
ATOM 1003 N N . VAL A 1 127 ? -5.468 1.379 -6.451 1.00 89.12 127 VAL A N 1
ATOM 1004 C CA . VAL A 1 127 ? -4.120 1.933 -6.487 1.00 89.12 127 VAL A CA 1
ATOM 1005 C C . VAL A 1 127 ? -3.976 2.748 -7.759 1.00 89.12 127 VAL A C 1
ATOM 1007 O O . VAL A 1 127 ? -4.394 2.321 -8.834 1.00 89.12 127 VAL A O 1
ATOM 1010 N N . GLN A 1 128 ? -3.402 3.936 -7.625 1.00 88.44 128 GLN A N 1
ATOM 1011 C CA . GLN A 1 128 ? -3.098 4.820 -8.734 1.00 88.44 128 GLN A CA 1
ATOM 1012 C C . GLN A 1 128 ? -1.599 5.104 -8.754 1.00 88.44 128 GLN A C 1
ATOM 1014 O O . GLN A 1 128 ? -1.050 5.630 -7.783 1.00 88.44 128 GLN A O 1
ATOM 1019 N N . ILE A 1 129 ? -0.966 4.783 -9.882 1.00 88.69 129 ILE A N 1
ATOM 1020 C CA . ILE A 1 129 ? 0.440 5.081 -10.153 1.00 88.69 129 ILE A CA 1
ATOM 1021 C C . ILE A 1 129 ? 0.493 6.238 -11.161 1.00 88.69 129 ILE A C 1
ATOM 1023 O O . ILE A 1 129 ? -0.061 6.113 -12.259 1.00 88.69 129 ILE A O 1
ATOM 1027 N N . PRO A 1 130 ? 1.092 7.389 -10.815 1.00 85.62 130 PRO A N 1
ATOM 1028 C CA . PRO A 1 130 ? 1.292 8.484 -11.755 1.00 85.62 130 PRO A CA 1
ATOM 1029 C C . PRO A 1 130 ? 2.206 8.058 -12.911 1.00 85.62 130 PRO A C 1
ATOM 1031 O O . PRO A 1 130 ? 3.284 7.526 -12.678 1.00 85.62 130 PRO A O 1
ATOM 1034 N N . TYR A 1 131 ? 1.828 8.376 -14.153 1.00 82.69 131 TYR A N 1
ATOM 1035 C CA . TYR A 1 131 ? 2.613 8.023 -15.350 1.00 82.69 131 TYR A CA 1
ATOM 1036 C C . TYR A 1 131 ? 4.075 8.498 -15.291 1.00 82.69 131 TYR A C 1
ATOM 1038 O O . TYR A 1 131 ? 4.986 7.808 -15.729 1.00 82.69 131 TYR A O 1
ATOM 1046 N N . GLN A 1 132 ? 4.295 9.679 -14.718 1.00 85.31 132 GLN A N 1
ATOM 1047 C CA . GLN A 1 132 ? 5.624 10.256 -14.531 1.00 85.31 132 GLN A CA 1
ATOM 1048 C C . GLN A 1 132 ? 6.557 9.370 -13.695 1.00 85.31 132 GLN A C 1
ATOM 1050 O O . GLN A 1 132 ? 7.730 9.306 -14.020 1.00 85.31 132 GLN A O 1
ATOM 1055 N N . GLU A 1 133 ? 6.051 8.655 -12.686 1.00 84.19 133 GLU A N 1
ATOM 1056 C CA . GLU A 1 133 ? 6.861 7.725 -11.881 1.00 84.19 133 GLU A CA 1
ATOM 1057 C C . GLU A 1 133 ? 7.311 6.526 -12.725 1.00 84.19 133 GLU A C 1
ATOM 1059 O O . GLU A 1 133 ? 8.478 6.155 -12.706 1.00 84.19 133 GLU A O 1
ATOM 1064 N N . VAL A 1 134 ? 6.397 5.980 -13.533 1.00 82.62 134 VAL A N 1
ATOM 1065 C CA . VAL A 1 134 ? 6.655 4.841 -14.429 1.00 82.62 134 VAL A CA 1
ATOM 1066 C C . VAL A 1 134 ? 7.676 5.193 -15.512 1.00 82.62 134 VAL A C 1
ATOM 1068 O O . VAL A 1 134 ? 8.511 4.372 -15.871 1.00 82.62 134 VAL A O 1
ATOM 1071 N N . LEU A 1 135 ? 7.643 6.430 -16.013 1.00 83.75 135 LEU A N 1
ATOM 1072 C CA . LEU A 1 135 ? 8.570 6.898 -17.042 1.00 83.75 135 LEU A CA 1
ATOM 1073 C C . LEU A 1 135 ? 10.030 6.932 -16.561 1.00 83.75 135 LEU A C 1
ATOM 1075 O O . LEU A 1 135 ? 10.931 6.797 -17.377 1.00 83.75 135 LEU A O 1
ATOM 1079 N N . PHE A 1 136 ? 10.273 7.113 -15.259 1.00 81.44 136 PHE A N 1
ATOM 1080 C CA . PHE A 1 136 ? 11.629 7.089 -14.695 1.00 81.44 136 PHE A CA 1
ATOM 1081 C C . PHE A 1 136 ? 12.189 5.670 -14.505 1.00 81.44 136 PHE A C 1
ATOM 1083 O O . PHE A 1 136 ? 13.366 5.543 -14.177 1.00 81.44 136 PHE A O 1
ATOM 1090 N N . LEU A 1 137 ? 11.366 4.633 -14.698 1.00 79.81 137 LEU A N 1
ATOM 1091 C CA . LEU A 1 137 ? 11.758 3.223 -14.593 1.00 79.81 137 LEU A CA 1
ATOM 1092 C C . LEU A 1 137 ? 12.144 2.592 -15.948 1.00 79.81 137 LEU A C 1
ATOM 1094 O O . LEU A 1 137 ? 12.550 1.436 -15.977 1.00 79.81 137 LEU A O 1
ATOM 1098 N N . GLN A 1 138 ? 11.990 3.318 -17.064 1.00 71.88 138 GLN A N 1
ATOM 1099 C CA . GLN A 1 138 ? 12.360 2.882 -18.423 1.00 71.88 138 GLN A CA 1
ATOM 1100 C C . GLN A 1 138 ? 13.732 3.423 -18.835 1.00 71.88 138 GLN A C 1
ATOM 1102 O O . GLN A 1 138 ? 14.471 2.678 -19.517 1.00 71.88 138 GLN A O 1
#